Protein AF-A0A8U0PX23-F1 (afdb_monomer_lite)

Secondary structure (DSSP, 8-state):
--GGGS-PEEEEEESSS-S-----HHHHHH-EE-TTSSEE--HHHHHHHHHHS-EEEEEEEEETT--EEEEEEEEEEE--GGGTT-EEEEEEEESS-SS-SS-TEEEPP-BTTB---SSSS-GGGTT-SSEEEEEEEEE-

Organism: Salvelinus namaycush (NCBI:txid8040)

Sequence (140 aa):
MEAAGGGWSVIQRRKDGTMDFQRTWKEYKMGFGSLFGEHWLGNEFVFLLTSQRPYNLRVEVTDWDGQQAFSHYDRFYIGSEKQNYRLFLKSHSGTAGRQSSLVINGADFSTKDMDNDNCICKCALMLTGGMSEVKVHINP

Radius of gyration: 14.37 Å; chains: 1; bounding box: 34×32×36 Å

Structure (mmCIF, N/CA/C/O backbone):
data_AF-A0A8U0PX23-F1
#
_entry.id   AF-A0A8U0PX23-F1
#
loop_
_atom_site.group_PDB
_atom_site.id
_atom_site.type_symbol
_atom_site.label_atom_id
_atom_site.label_alt_id
_atom_site.label_comp_id
_atom_site.label_asym_id
_atom_site.label_entity_id
_atom_site.label_seq_id
_atom_site.pdbx_PDB_ins_code
_atom_site.Cartn_x
_atom_site.Cartn_y
_atom_site.Cartn_z
_atom_site.occupancy
_atom_site.B_iso_or_equiv
_atom_site.auth_seq_id
_atom_site.auth_comp_id
_atom_site.auth_asym_id
_atom_site.auth_atom_id
_atom_site.pdbx_PDB_model_num
ATOM 1 N N . MET A 1 1 ? -3.134 -9.204 19.433 1.00 41.44 1 MET A N 1
ATOM 2 C CA . MET A 1 1 ? -3.966 -8.235 18.690 1.00 41.44 1 MET A CA 1
ATOM 3 C C . MET A 1 1 ? -4.251 -8.872 17.356 1.00 41.44 1 MET A C 1
ATOM 5 O O . MET A 1 1 ? -3.329 -8.985 16.567 1.00 41.44 1 MET A O 1
ATOM 9 N N . GLU A 1 2 ? -5.461 -9.363 17.136 1.00 52.66 2 GLU A N 1
ATOM 10 C CA . GLU A 1 2 ? -5.792 -10.046 15.886 1.00 52.66 2 GLU A CA 1
ATOM 11 C C . GLU A 1 2 ? -6.995 -9.322 15.290 1.00 52.66 2 GLU A C 1
ATOM 13 O O . GLU A 1 2 ? -8.114 -9.447 15.787 1.00 52.66 2 GLU A O 1
ATOM 18 N N . ALA A 1 3 ? -6.757 -8.502 14.264 1.00 54.59 3 ALA A N 1
ATOM 19 C CA . ALA A 1 3 ? -7.843 -8.031 13.419 1.00 54.59 3 ALA A CA 1
ATOM 20 C C . ALA A 1 3 ? -8.513 -9.269 12.800 1.00 54.59 3 ALA A C 1
ATOM 22 O O . ALA A 1 3 ? -7.824 -10.144 12.280 1.00 54.59 3 ALA A O 1
ATOM 23 N N . ALA A 1 4 ? -9.841 -9.368 12.902 1.00 57.16 4 ALA A N 1
ATOM 24 C CA . ALA A 1 4 ? -10.659 -10.360 12.199 1.00 57.16 4 ALA A CA 1
ATOM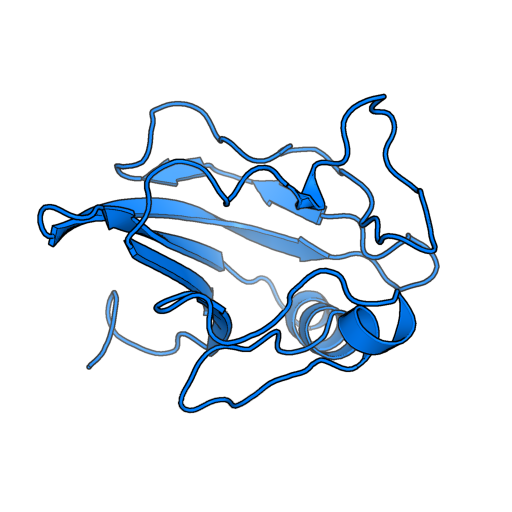 25 C C . ALA A 1 4 ? -10.151 -11.824 12.249 1.00 57.16 4 ALA A C 1
ATOM 27 O O . ALA A 1 4 ? -10.141 -12.505 11.228 1.00 57.16 4 ALA A O 1
ATOM 28 N N . GLY A 1 5 ? -9.738 -12.312 13.425 1.00 63.00 5 GLY A N 1
ATOM 29 C CA . GLY A 1 5 ? -9.425 -13.734 13.633 1.00 63.00 5 GLY A CA 1
ATOM 30 C C . GLY A 1 5 ? -8.015 -14.190 13.236 1.00 63.00 5 GLY A C 1
ATOM 31 O O . GLY A 1 5 ? -7.766 -15.392 13.267 1.00 63.00 5 GLY A O 1
ATOM 32 N N . GLY A 1 6 ? -7.109 -13.263 12.900 1.00 76.19 6 GLY A N 1
ATOM 33 C CA . GLY A 1 6 ? -5.686 -13.569 12.698 1.00 76.19 6 GLY A CA 1
ATOM 34 C C . GLY A 1 6 ? -5.258 -13.835 11.261 1.00 76.19 6 GLY A C 1
ATOM 35 O O . GLY A 1 6 ? -6.059 -13.770 10.333 1.00 76.19 6 GLY A O 1
ATOM 36 N N . GLY A 1 7 ? -3.959 -14.086 11.066 1.00 81.88 7 GLY A N 1
ATOM 37 C CA . GLY A 1 7 ? -3.373 -14.430 9.755 1.00 81.88 7 GLY A CA 1
ATOM 38 C C . GLY A 1 7 ? -3.086 -13.247 8.821 1.00 81.88 7 GLY A C 1
ATOM 39 O O . GLY A 1 7 ? -2.575 -13.429 7.717 1.00 81.88 7 GLY A O 1
ATOM 40 N N . TRP A 1 8 ? -3.360 -12.022 9.266 1.00 85.88 8 TRP A N 1
ATOM 41 C CA . TRP A 1 8 ? -3.183 -10.819 8.460 1.00 85.88 8 TRP A CA 1
ATOM 42 C C . TRP A 1 8 ? -1.731 -10.345 8.428 1.00 85.88 8 TRP A C 1
ATOM 44 O O . TRP A 1 8 ? -1.149 -9.996 9.454 1.00 85.88 8 TRP A O 1
ATOM 54 N N . SER A 1 9 ? -1.173 -10.243 7.226 1.00 89.06 9 SER A N 1
ATOM 55 C CA . SER A 1 9 ? 0.106 -9.573 6.988 1.00 89.06 9 SER A CA 1
ATOM 56 C C . SER A 1 9 ? -0.136 -8.105 6.656 1.00 89.06 9 SER A C 1
ATOM 58 O O . SER A 1 9 ? -0.892 -7.796 5.736 1.00 89.06 9 SER A O 1
ATOM 60 N N . VAL A 1 10 ? 0.493 -7.194 7.398 1.00 90.06 10 VAL A N 1
ATOM 61 C CA . VAL A 1 10 ? 0.431 -5.754 7.109 1.00 90.06 10 VAL A CA 1
ATOM 62 C C . VAL A 1 10 ? 1.391 -5.454 5.963 1.00 90.06 10 VAL A C 1
ATOM 64 O O . VAL A 1 10 ? 2.584 -5.718 6.078 1.00 90.06 10 VAL A O 1
ATOM 67 N N . ILE A 1 11 ? 0.872 -4.918 4.860 1.00 89.56 11 ILE A N 1
ATOM 68 C CA . ILE A 1 11 ? 1.689 -4.518 3.704 1.00 89.56 11 ILE A CA 1
ATOM 69 C C . ILE A 1 11 ? 2.000 -3.022 3.706 1.00 89.56 11 ILE A C 1
ATOM 71 O O . ILE A 1 11 ? 2.951 -2.584 3.061 1.00 89.56 11 ILE A O 1
ATOM 75 N N . GLN A 1 12 ? 1.196 -2.235 4.421 1.00 89.88 12 GLN A N 1
ATOM 76 C CA . GLN A 1 12 ? 1.358 -0.795 4.534 1.00 89.88 12 GLN A CA 1
ATOM 77 C C . GLN A 1 12 ? 0.804 -0.306 5.872 1.00 89.88 12 GLN A C 1
ATOM 79 O O . GLN A 1 12 ? -0.262 -0.747 6.308 1.00 89.88 12 GLN A O 1
ATOM 84 N N . ARG A 1 13 ? 1.512 0.641 6.500 1.00 88.81 13 ARG A N 1
ATOM 85 C CA . ARG A 1 13 ? 1.035 1.363 7.687 1.00 88.81 13 ARG A CA 1
ATOM 86 C C . ARG A 1 13 ? 1.418 2.848 7.658 1.00 88.81 13 ARG A C 1
ATOM 88 O O . ARG A 1 13 ? 2.581 3.166 7.424 1.00 88.81 13 ARG A O 1
ATOM 95 N N . ARG A 1 14 ? 0.445 3.740 7.896 1.00 86.69 14 ARG A N 1
ATOM 96 C CA . ARG A 1 14 ? 0.603 5.172 8.245 1.00 86.69 14 ARG A CA 1
ATOM 97 C C . ARG A 1 14 ? 0.026 5.395 9.636 1.00 86.69 14 ARG A C 1
ATOM 99 O O . ARG A 1 14 ? -1.015 4.808 9.909 1.00 86.69 14 ARG A O 1
ATOM 106 N N . LYS A 1 15 ? 0.631 6.239 10.469 1.00 81.12 15 LYS A N 1
ATOM 107 C CA . LYS A 1 15 ? 0.128 6.590 11.809 1.00 81.12 15 LYS A CA 1
ATOM 108 C C . LYS A 1 15 ? 0.493 8.006 12.265 1.00 81.12 15 LYS A C 1
ATOM 110 O O . LYS A 1 15 ? -0.285 8.640 12.962 1.00 81.12 15 LYS A O 1
ATOM 115 N N . ASP A 1 16 ? 1.701 8.469 11.978 1.00 78.38 16 ASP A N 1
ATOM 116 C CA . ASP A 1 16 ? 2.232 9.704 12.573 1.00 78.38 16 ASP A CA 1
ATOM 117 C C . ASP A 1 16 ? 2.852 10.647 11.539 1.00 78.38 16 ASP A C 1
ATOM 119 O O . ASP A 1 16 ? 3.213 11.773 11.875 1.00 78.38 16 ASP A O 1
ATOM 123 N N . GLY A 1 17 ? 2.942 10.219 10.275 1.00 75.25 17 GLY A N 1
ATOM 124 C CA . GLY A 1 17 ? 3.506 11.025 9.199 1.00 75.25 17 GLY A CA 1
ATOM 125 C C . GLY A 1 17 ? 5.006 11.266 9.351 1.00 75.25 17 GLY A C 1
ATOM 126 O O . GLY A 1 17 ? 5.545 12.143 8.679 1.00 75.25 17 GLY A O 1
ATOM 127 N N . THR A 1 18 ? 5.686 10.509 10.217 1.00 78.25 18 THR A N 1
ATOM 128 C CA . THR A 1 18 ? 7.135 10.623 10.422 1.00 78.25 18 THR A CA 1
ATOM 129 C C . THR A 1 18 ? 7.925 10.158 9.205 1.00 78.25 18 THR A C 1
ATOM 131 O O . THR A 1 18 ? 9.072 10.571 9.015 1.00 78.25 18 THR A O 1
ATOM 134 N N . MET A 1 19 ? 7.326 9.317 8.361 1.00 81.06 19 MET A N 1
ATOM 135 C CA . MET A 1 19 ? 7.967 8.790 7.172 1.00 81.06 19 MET A CA 1
ATOM 136 C C . MET A 1 19 ? 7.480 9.479 5.903 1.00 81.06 19 MET A C 1
ATOM 138 O O . MET A 1 19 ? 6.285 9.571 5.623 1.00 81.06 19 MET A O 1
ATOM 142 N N . ASP A 1 20 ? 8.437 9.890 5.075 1.00 81.69 20 ASP A N 1
ATOM 143 C CA . ASP A 1 20 ? 8.140 10.340 3.722 1.00 81.69 20 ASP A CA 1
ATOM 144 C C . ASP A 1 20 ? 7.737 9.150 2.837 1.00 81.69 20 ASP A C 1
ATOM 146 O O . ASP A 1 20 ? 8.482 8.172 2.724 1.00 81.69 20 ASP A O 1
ATOM 150 N N . PHE A 1 21 ? 6.570 9.254 2.201 1.00 82.69 21 PHE A N 1
ATOM 151 C CA . PHE A 1 21 ? 6.055 8.299 1.215 1.00 82.69 21 PHE A CA 1
ATOM 152 C C . PHE A 1 21 ? 6.223 8.807 -0.230 1.00 82.69 21 PHE A C 1
ATOM 154 O O . PHE A 1 21 ? 5.857 8.107 -1.167 1.00 82.69 21 PHE A O 1
ATOM 161 N N . GLN A 1 22 ? 6.828 9.977 -0.466 1.00 82.62 22 GLN A N 1
ATOM 162 C CA . GLN A 1 22 ? 7.209 10.440 -1.807 1.00 82.62 22 GLN A CA 1
ATOM 163 C C . GLN A 1 22 ? 8.469 9.715 -2.302 1.00 82.62 22 GLN A C 1
ATOM 165 O O . GLN A 1 22 ? 9.534 10.299 -2.524 1.00 82.62 22 GLN A O 1
ATOM 170 N N . ARG A 1 23 ? 8.345 8.400 -2.477 1.00 85.12 23 ARG A N 1
ATOM 171 C CA . ARG A 1 23 ? 9.440 7.481 -2.792 1.00 85.12 23 ARG A CA 1
ATOM 172 C C . ARG A 1 23 ? 9.508 7.133 -4.274 1.00 85.12 23 ARG A C 1
ATOM 174 O O . ARG A 1 23 ? 8.568 7.357 -5.035 1.00 85.12 23 ARG A O 1
ATOM 181 N N . THR A 1 24 ? 10.677 6.654 -4.677 1.00 88.56 24 THR A N 1
ATOM 182 C CA . THR A 1 24 ? 10.973 6.214 -6.046 1.00 88.56 24 THR A CA 1
ATOM 183 C C . THR A 1 24 ? 10.329 4.866 -6.364 1.00 88.56 24 THR A C 1
ATOM 185 O O . THR A 1 24 ? 9.976 4.107 -5.457 1.00 88.56 24 THR A O 1
ATOM 188 N N . TRP A 1 25 ? 10.244 4.520 -7.651 1.00 87.50 25 TRP A N 1
ATOM 189 C CA . TRP A 1 25 ? 9.785 3.206 -8.111 1.00 87.50 25 TRP A CA 1
ATOM 190 C C . TRP A 1 25 ? 10.555 2.070 -7.437 1.00 87.50 25 TRP A C 1
ATOM 192 O O . TRP A 1 25 ? 9.975 1.110 -6.931 1.00 87.50 25 TRP A O 1
ATOM 202 N N . LYS A 1 26 ? 11.885 2.207 -7.375 1.00 93.62 26 LYS A N 1
ATOM 203 C CA . LYS A 1 26 ? 12.776 1.207 -6.779 1.00 93.62 26 LYS A CA 1
ATOM 204 C C . LYS A 1 26 ? 12.517 1.019 -5.283 1.00 93.62 26 LYS A C 1
ATOM 206 O O . LYS A 1 26 ? 12.537 -0.114 -4.807 1.00 93.62 26 LYS A O 1
ATOM 211 N N . GLU A 1 27 ? 12.268 2.101 -4.550 1.00 90.94 27 GLU A N 1
ATOM 212 C CA . GLU A 1 27 ? 11.922 2.036 -3.125 1.00 90.94 27 GLU A CA 1
ATOM 213 C C . GLU A 1 27 ? 10.556 1.369 -2.918 1.00 90.94 27 GLU A C 1
ATOM 215 O O . GLU A 1 27 ? 10.437 0.477 -2.085 1.00 90.94 27 GLU A O 1
ATOM 220 N N . TYR A 1 28 ? 9.538 1.711 -3.712 1.00 88.31 28 TYR A N 1
ATOM 221 C CA . TYR A 1 28 ? 8.229 1.052 -3.633 1.00 88.31 28 TYR A CA 1
ATOM 222 C C . TYR A 1 28 ? 8.264 -0.423 -4.042 1.00 88.31 28 TYR A C 1
ATOM 224 O O . TYR A 1 28 ? 7.544 -1.241 -3.470 1.00 88.31 28 TYR A O 1
ATOM 232 N N . LYS A 1 29 ? 9.131 -0.787 -4.989 1.00 90.94 29 LYS A N 1
ATOM 233 C CA . LYS A 1 29 ? 9.391 -2.177 -5.369 1.00 90.94 29 LYS A CA 1
ATOM 234 C C . LYS A 1 29 ? 9.965 -2.991 -4.212 1.00 90.94 29 LYS A C 1
ATOM 236 O O . LYS A 1 29 ? 9.448 -4.068 -3.921 1.00 90.94 29 LYS A O 1
ATOM 241 N N . MET A 1 30 ? 11.026 -2.484 -3.584 1.00 94.44 30 MET A N 1
ATOM 242 C CA . MET A 1 30 ? 11.777 -3.203 -2.546 1.00 94.44 30 MET A CA 1
ATOM 243 C C . MET A 1 30 ? 11.158 -3.087 -1.150 1.00 94.44 30 MET A C 1
ATOM 245 O O . MET A 1 30 ? 11.447 -3.918 -0.295 1.00 94.44 30 MET A O 1
ATOM 249 N N . GLY A 1 31 ? 10.322 -2.075 -0.928 1.00 91.94 31 GLY A N 1
ATOM 250 C CA . GLY A 1 31 ? 9.815 -1.718 0.388 1.00 91.94 31 GLY A CA 1
ATOM 251 C C . GLY A 1 31 ? 10.721 -0.727 1.117 1.00 91.94 31 GLY A C 1
ATOM 252 O O . GLY A 1 31 ? 11.903 -0.563 0.805 1.00 91.94 31 GLY A O 1
ATOM 253 N N . PHE A 1 32 ? 10.141 -0.035 2.091 1.00 92.75 32 PHE A N 1
ATOM 254 C CA . PHE A 1 32 ? 10.831 0.938 2.930 1.00 92.75 32 PHE A CA 1
ATOM 255 C C . PHE A 1 32 ? 10.139 1.082 4.285 1.00 92.75 32 PHE A C 1
ATOM 257 O O . PHE A 1 32 ? 8.957 0.778 4.445 1.00 92.75 32 PHE A O 1
ATOM 264 N N . GLY A 1 33 ? 10.887 1.593 5.257 1.00 90.44 33 GLY A N 1
ATOM 265 C CA . GLY A 1 33 ? 10.405 1.860 6.604 1.00 90.44 33 GLY A CA 1
ATOM 266 C C . GLY A 1 33 ? 10.633 0.723 7.589 1.00 90.44 33 GLY A C 1
ATOM 267 O O . GLY A 1 33 ? 11.544 -0.084 7.419 1.00 90.44 33 GLY A O 1
ATOM 268 N N . SER A 1 34 ? 9.839 0.701 8.659 1.00 88.56 34 SER A N 1
ATOM 269 C CA . SER A 1 34 ? 9.978 -0.264 9.753 1.00 88.56 34 SER A CA 1
ATOM 270 C C . SER A 1 34 ? 8.683 -1.030 9.980 1.00 88.56 34 SER A C 1
ATOM 272 O O . SER A 1 34 ? 7.626 -0.428 10.155 1.00 88.56 34 SER A O 1
ATOM 274 N N . LEU A 1 35 ? 8.772 -2.360 10.074 1.00 83.56 35 LEU A N 1
ATOM 275 C CA . LEU A 1 35 ? 7.625 -3.231 10.368 1.00 83.56 35 LEU A CA 1
ATOM 276 C C . LEU A 1 35 ? 6.941 -2.886 11.703 1.00 83.56 35 LEU A C 1
ATOM 278 O O . LEU A 1 35 ? 5.750 -3.139 11.877 1.00 83.56 35 LEU A O 1
ATOM 282 N N . PHE A 1 36 ? 7.675 -2.271 12.636 1.00 84.00 36 PHE A N 1
ATOM 283 C CA . PHE A 1 36 ? 7.144 -1.822 13.926 1.00 84.00 36 PHE A CA 1
ATOM 284 C C . PHE A 1 36 ? 6.495 -0.427 13.873 1.00 84.00 36 PHE A C 1
ATOM 286 O O . PHE A 1 36 ? 5.824 -0.033 14.827 1.00 84.00 36 PHE A O 1
ATOM 293 N N . GLY A 1 37 ? 6.657 0.306 12.769 1.00 87.00 37 GLY A N 1
ATOM 294 C CA . GLY A 1 37 ? 6.160 1.669 12.574 1.00 87.00 37 GLY A CA 1
ATOM 295 C C . GLY A 1 37 ? 5.506 1.861 11.206 1.00 87.00 37 GLY A C 1
ATOM 296 O O . GLY A 1 37 ? 4.818 0.967 10.701 1.00 87.00 37 GLY A O 1
ATOM 297 N N . GLU A 1 38 ? 5.702 3.042 10.617 1.00 88.31 38 GLU A N 1
ATOM 298 C CA . GLU A 1 38 ? 5.288 3.311 9.241 1.00 88.31 38 GLU A CA 1
ATOM 299 C C . GLU A 1 38 ? 6.185 2.555 8.255 1.00 88.31 38 GLU A C 1
ATOM 301 O O . GLU A 1 38 ? 7.413 2.539 8.388 1.00 88.31 38 GLU A O 1
ATOM 306 N N . HIS A 1 39 ? 5.562 1.897 7.280 1.00 90.62 39 HIS A N 1
ATOM 307 C CA . HIS A 1 39 ? 6.282 1.161 6.248 1.00 90.62 39 HIS A CA 1
ATOM 308 C C . HIS A 1 39 ? 5.426 0.895 5.014 1.00 90.62 39 HIS A C 1
ATOM 310 O O . HIS A 1 39 ? 4.192 0.992 5.034 1.00 90.62 39 HIS A O 1
ATOM 316 N N . TRP A 1 40 ? 6.129 0.497 3.960 1.00 90.50 40 TRP A N 1
ATOM 317 C CA . TRP A 1 40 ? 5.619 -0.180 2.780 1.00 90.50 40 TRP A CA 1
ATOM 318 C C . TRP A 1 40 ? 6.415 -1.472 2.594 1.00 90.50 40 TRP A C 1
ATOM 320 O O . TRP A 1 40 ? 7.641 -1.432 2.527 1.00 90.50 40 TRP A O 1
ATOM 330 N N . LEU A 1 41 ? 5.739 -2.617 2.517 1.00 91.56 41 LEU A N 1
ATOM 331 C CA . LEU A 1 41 ? 6.392 -3.930 2.495 1.00 91.56 41 LEU A CA 1
ATOM 332 C C . LEU A 1 41 ? 7.179 -4.195 1.202 1.00 91.56 41 LEU A C 1
ATOM 334 O O . LEU A 1 41 ? 8.169 -4.918 1.231 1.00 91.56 41 LEU A O 1
ATOM 338 N N . GLY A 1 42 ? 6.756 -3.593 0.089 1.00 91.81 42 GLY A N 1
ATOM 339 C CA . GLY A 1 42 ? 7.393 -3.742 -1.219 1.00 91.81 42 GLY A CA 1
ATOM 340 C C . GLY A 1 42 ? 6.503 -4.453 -2.234 1.00 91.81 42 GLY A C 1
ATOM 341 O O . GLY A 1 42 ? 5.957 -5.524 -1.962 1.00 91.81 42 GLY A O 1
ATOM 342 N N . ASN A 1 43 ? 6.368 -3.866 -3.423 1.00 91.38 43 ASN A N 1
ATOM 343 C CA . ASN A 1 43 ? 5.495 -4.391 -4.474 1.00 91.38 43 ASN A CA 1
ATOM 344 C C . ASN A 1 43 ? 5.946 -5.769 -4.963 1.00 91.38 43 ASN A C 1
ATOM 346 O O . ASN A 1 43 ? 5.105 -6.632 -5.180 1.00 91.38 43 ASN A O 1
ATOM 350 N N . GLU A 1 44 ? 7.253 -6.017 -5.080 1.00 94.44 44 GLU A N 1
ATOM 351 C CA . GLU A 1 44 ? 7.746 -7.322 -5.541 1.00 94.44 44 GLU A CA 1
ATOM 352 C C . GLU A 1 44 ? 7.348 -8.434 -4.562 1.00 94.44 44 GLU A C 1
ATOM 354 O O . GLU A 1 44 ? 6.876 -9.496 -4.959 1.00 94.44 44 GLU A O 1
ATOM 359 N N . PHE A 1 45 ? 7.457 -8.167 -3.260 1.00 93.44 45 PHE A N 1
ATOM 360 C CA . PHE A 1 45 ? 7.085 -9.136 -2.235 1.00 93.44 45 PHE A CA 1
ATOM 361 C C . PHE A 1 45 ? 5.575 -9.406 -2.228 1.00 93.44 45 PHE A C 1
ATOM 363 O O . PHE A 1 45 ? 5.145 -10.560 -2.193 1.00 93.44 45 PHE A O 1
ATOM 370 N N . VAL A 1 46 ? 4.755 -8.355 -2.327 1.00 92.44 46 VAL A N 1
ATOM 371 C CA . VAL A 1 46 ? 3.291 -8.488 -2.401 1.00 92.44 46 VAL A CA 1
ATOM 372 C C . VAL A 1 46 ? 2.864 -9.229 -3.674 1.00 92.44 46 VAL A C 1
ATOM 374 O O . VAL A 1 46 ? 1.971 -10.077 -3.618 1.00 92.44 46 VAL A O 1
ATOM 377 N N . PHE A 1 47 ? 3.522 -8.976 -4.806 1.00 93.56 47 PHE A N 1
ATOM 378 C CA . PHE A 1 47 ? 3.290 -9.689 -6.062 1.00 93.56 47 PHE A CA 1
ATOM 379 C C . PHE A 1 47 ? 3.570 -11.183 -5.898 1.00 93.56 47 PHE A C 1
ATOM 381 O O . PHE A 1 47 ? 2.713 -12.010 -6.215 1.00 93.56 47 PHE A O 1
ATOM 388 N N . LEU A 1 48 ? 4.733 -11.536 -5.343 1.00 94.38 48 LEU A N 1
ATOM 389 C CA . LEU A 1 48 ? 5.116 -12.929 -5.125 1.00 94.38 48 LEU A CA 1
ATOM 390 C C . LEU A 1 48 ? 4.137 -13.660 -4.202 1.00 94.38 48 LEU A C 1
ATOM 392 O O . LEU A 1 48 ? 3.819 -14.816 -4.467 1.00 94.38 48 LEU A O 1
ATOM 396 N N . LEU A 1 49 ? 3.636 -13.009 -3.148 1.00 92.19 49 LEU A N 1
ATOM 397 C CA . LEU A 1 49 ? 2.632 -13.601 -2.258 1.00 92.19 49 LEU A CA 1
ATOM 398 C C . LEU A 1 49 ? 1.295 -13.815 -2.973 1.00 92.19 49 LEU A C 1
ATOM 400 O O . LEU A 1 49 ? 0.776 -14.930 -3.008 1.00 92.19 49 L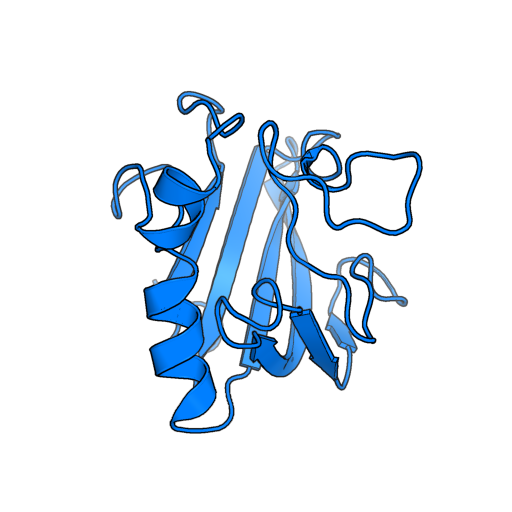EU A O 1
ATOM 404 N N . THR A 1 50 ? 0.758 -12.756 -3.577 1.00 91.50 50 THR A N 1
ATOM 405 C CA . THR A 1 50 ? -0.578 -12.768 -4.196 1.00 91.50 50 THR A CA 1
ATOM 406 C C . THR A 1 50 ? -0.653 -13.572 -5.495 1.00 91.50 50 THR A C 1
ATOM 408 O O . THR A 1 50 ? -1.744 -13.923 -5.940 1.00 91.50 50 THR A O 1
ATOM 411 N N . SER A 1 51 ? 0.494 -13.921 -6.082 1.00 91.94 51 SER A N 1
ATOM 412 C CA . SER A 1 51 ? 0.577 -14.813 -7.244 1.00 91.94 51 SER A CA 1
ATOM 413 C C . SER A 1 51 ? 0.512 -16.298 -6.883 1.00 91.94 51 SER A C 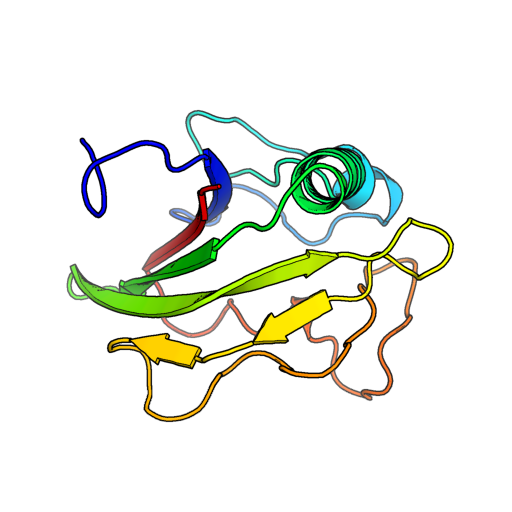1
ATOM 415 O O . SER A 1 51 ? 0.178 -17.117 -7.735 1.00 91.94 51 SER A O 1
ATOM 417 N N . GLN A 1 52 ? 0.840 -16.671 -5.643 1.00 91.06 52 GLN A N 1
ATOM 418 C CA . GLN A 1 52 ? 0.885 -18.080 -5.229 1.00 91.06 52 GLN A CA 1
ATOM 419 C C . GLN A 1 52 ? -0.500 -18.654 -4.932 1.00 91.06 52 GLN A C 1
ATOM 421 O O . GLN A 1 52 ? -0.742 -19.843 -5.135 1.00 91.06 52 GLN A O 1
ATOM 426 N N . ARG A 1 53 ? -1.407 -17.823 -4.420 1.00 91.19 53 ARG A N 1
ATOM 427 C CA . ARG A 1 53 ? -2.773 -18.197 -4.043 1.0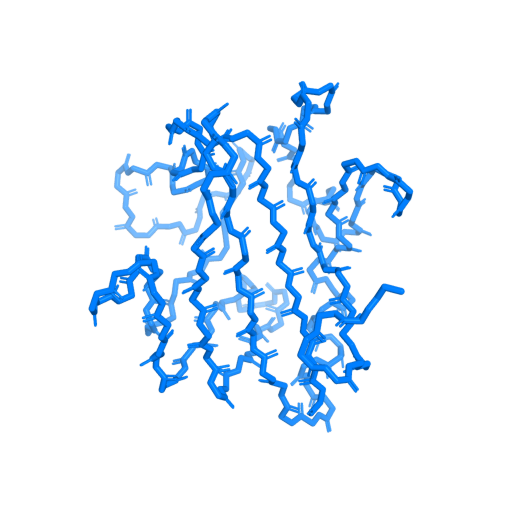0 91.19 53 ARG A CA 1
ATOM 428 C C . ARG A 1 53 ? -3.650 -16.947 -3.966 1.00 91.19 53 ARG A C 1
ATOM 430 O O . ARG A 1 53 ? -3.107 -15.846 -3.936 1.00 91.19 53 ARG A O 1
ATOM 437 N N . PRO A 1 54 ? -4.984 -17.087 -3.941 1.00 92.19 54 PRO A N 1
ATOM 438 C CA . PRO A 1 54 ? -5.870 -15.960 -3.683 1.00 92.19 54 PRO A CA 1
ATOM 439 C C . PRO A 1 54 ? -5.555 -15.318 -2.328 1.00 92.19 54 PRO A C 1
ATOM 441 O O . PRO A 1 54 ? -5.233 -16.024 -1.382 1.00 92.19 54 PRO A O 1
ATOM 444 N N . TYR A 1 55 ? -5.636 -13.991 -2.260 1.00 92.19 55 TYR A N 1
ATOM 445 C CA . TYR A 1 55 ? -5.562 -13.233 -1.016 1.00 92.19 55 TYR A CA 1
ATOM 446 C C . TYR A 1 55 ? -6.750 -12.281 -0.936 1.00 92.19 55 TYR A C 1
ATOM 448 O O . TYR A 1 55 ? -7.197 -11.733 -1.947 1.00 92.19 55 TYR A O 1
ATOM 456 N N . ASN A 1 56 ? -7.204 -12.044 0.283 1.00 92.19 56 ASN A N 1
ATOM 457 C CA . ASN A 1 56 ? -8.135 -10.994 0.648 1.00 92.19 56 ASN A CA 1
ATOM 458 C C . ASN A 1 56 ? -7.358 -9.728 1.018 1.00 92.19 56 ASN A C 1
ATOM 460 O O . ASN A 1 56 ? -6.263 -9.817 1.574 1.00 92.19 56 ASN A O 1
ATOM 464 N N . LEU A 1 57 ? -7.938 -8.556 0.766 1.00 90.25 57 LEU A N 1
ATOM 465 C CA . LEU A 1 57 ? -7.393 -7.264 1.193 1.00 90.25 57 LEU A CA 1
ATOM 466 C C . LEU A 1 57 ? -8.328 -6.627 2.215 1.00 90.25 57 LEU A C 1
ATOM 468 O O . LEU A 1 57 ? -9.543 -6.601 2.025 1.00 90.25 57 LEU A O 1
ATOM 472 N N . ARG A 1 58 ? -7.767 -6.060 3.277 1.00 89.38 58 ARG A N 1
ATOM 473 C CA . ARG A 1 58 ? -8.498 -5.251 4.250 1.00 89.38 58 ARG A CA 1
ATOM 474 C C . ARG A 1 58 ? -7.757 -3.942 4.479 1.00 89.38 58 ARG A C 1
ATOM 476 O O . ARG A 1 58 ? -6.590 -3.947 4.853 1.00 89.38 58 ARG A O 1
ATOM 483 N N . VAL A 1 59 ? -8.437 -2.831 4.236 1.00 87.00 59 VAL A N 1
ATOM 484 C CA . VAL A 1 59 ? -7.940 -1.478 4.487 1.00 87.00 59 VAL A CA 1
ATOM 485 C C . VAL A 1 59 ? -8.661 -0.959 5.716 1.00 87.00 59 VAL A C 1
ATOM 487 O O . VAL A 1 59 ? -9.883 -0.849 5.694 1.00 87.00 59 VAL A O 1
ATOM 490 N N . GLU A 1 60 ? -7.923 -0.668 6.776 1.00 87.00 60 GLU A N 1
ATOM 491 C CA . GLU A 1 60 ? -8.440 -0.068 8.001 1.00 87.00 60 GLU A CA 1
ATOM 492 C C . GLU A 1 60 ? -8.004 1.389 8.068 1.00 87.00 60 GLU A C 1
ATOM 494 O O . GLU A 1 60 ? -6.835 1.710 7.841 1.00 87.00 60 GLU A O 1
ATOM 499 N N . VAL A 1 61 ? -8.950 2.263 8.384 1.00 84.75 61 VAL A N 1
ATOM 500 C CA . VAL A 1 61 ? -8.722 3.695 8.542 1.00 84.75 61 VAL A CA 1
ATOM 501 C C . VAL A 1 61 ? -9.254 4.131 9.897 1.00 84.75 61 VAL A C 1
ATOM 503 O O . VAL A 1 61 ? -10.329 3.705 10.315 1.00 84.75 61 VAL A O 1
ATOM 506 N N . THR A 1 62 ? -8.484 4.962 10.587 1.00 84.31 62 THR A N 1
ATOM 507 C CA . THR A 1 62 ? -8.887 5.604 11.841 1.00 84.31 62 THR A CA 1
ATOM 508 C C . THR A 1 62 ? -8.862 7.108 11.626 1.00 84.31 62 THR A C 1
ATOM 510 O O . THR A 1 62 ? -7.894 7.621 11.062 1.00 84.31 62 THR A O 1
ATOM 513 N N . ASP A 1 63 ? -9.908 7.818 12.037 1.00 82.75 63 ASP A N 1
ATOM 514 C CA . ASP A 1 63 ? -9.923 9.284 12.028 1.00 82.75 63 ASP A CA 1
ATOM 515 C C . ASP A 1 63 ? -9.257 9.872 13.289 1.00 82.75 63 ASP A C 1
ATOM 517 O O . ASP A 1 63 ? -8.739 9.149 14.147 1.00 82.75 63 ASP A O 1
ATOM 521 N N . TRP A 1 64 ? -9.206 11.199 13.391 1.00 79.94 64 TRP A N 1
ATOM 522 C CA . TRP A 1 64 ? -8.626 11.889 14.552 1.00 79.94 64 TRP A CA 1
ATOM 523 C C . TRP A 1 64 ? -9.477 11.774 15.823 1.00 79.94 64 TRP A C 1
ATOM 525 O O . TRP A 1 64 ? -8.935 11.908 16.919 1.00 79.94 64 TRP A O 1
ATOM 535 N N . ASP A 1 65 ? -10.766 11.463 15.680 1.00 84.94 65 ASP A N 1
ATOM 536 C CA . ASP A 1 65 ? -11.701 11.229 16.784 1.00 84.94 65 ASP A CA 1
ATOM 537 C C . ASP A 1 65 ? -11.663 9.765 17.276 1.00 84.94 65 ASP A C 1
ATOM 539 O O . ASP A 1 65 ? -12.360 9.393 18.222 1.00 84.94 65 ASP A O 1
ATOM 543 N N . GLY A 1 66 ? -10.827 8.922 16.658 1.00 82.25 66 GLY A N 1
ATOM 544 C CA . GLY A 1 66 ? -10.656 7.511 16.995 1.00 82.25 66 GLY A CA 1
ATOM 545 C C . GLY A 1 66 ? -11.714 6.584 16.392 1.00 82.25 66 GLY A C 1
ATOM 546 O O . GLY A 1 66 ? -11.731 5.395 16.722 1.00 82.25 66 GLY A O 1
ATOM 547 N N . GLN A 1 67 ? -12.584 7.078 15.508 1.00 84.44 67 GLN A N 1
ATOM 548 C CA . GLN A 1 67 ? -13.550 6.242 14.804 1.00 84.44 67 GLN A CA 1
ATOM 549 C C . GLN A 1 67 ? -12.839 5.411 13.741 1.00 84.44 67 GLN A C 1
ATOM 551 O O . GLN A 1 67 ? -12.024 5.910 12.964 1.00 84.44 67 GLN A O 1
ATOM 556 N N . GLN A 1 68 ? -13.169 4.121 13.708 1.00 85.81 68 GLN A N 1
ATOM 557 C CA . GLN A 1 68 ? -12.575 3.165 12.784 1.00 85.81 68 GLN A CA 1
ATOM 558 C C . GLN A 1 68 ? -13.567 2.779 11.696 1.00 85.81 68 GLN A C 1
ATOM 560 O O . GLN A 1 68 ? -14.712 2.412 11.970 1.00 85.81 68 GLN A O 1
ATOM 565 N N . ALA A 1 69 ? -13.091 2.781 10.460 1.00 86.06 69 ALA A N 1
ATOM 566 C CA . ALA A 1 69 ? -13.804 2.227 9.326 1.00 86.06 69 ALA A CA 1
ATOM 567 C C . ALA A 1 69 ? -12.893 1.272 8.554 1.00 86.06 69 ALA A C 1
ATOM 569 O O . ALA A 1 69 ? -11.666 1.350 8.635 1.00 86.06 69 ALA A O 1
ATOM 570 N N . PHE A 1 70 ? -13.488 0.347 7.804 1.00 85.69 70 PHE A N 1
ATOM 571 C CA . PHE A 1 70 ? -12.712 -0.556 6.963 1.00 85.69 70 PHE A CA 1
ATOM 572 C C . PHE A 1 70 ? -13.364 -0.802 5.607 1.00 85.69 70 PHE A C 1
ATOM 574 O O . PHE A 1 70 ? -14.588 -0.776 5.482 1.00 85.69 70 PHE A O 1
ATOM 581 N N . SER A 1 71 ? -12.534 -1.106 4.616 1.00 85.81 71 SER A N 1
ATOM 582 C CA . SER A 1 71 ? -12.930 -1.710 3.344 1.00 85.81 71 SER A CA 1
ATOM 583 C C . SER A 1 71 ? -12.300 -3.090 3.239 1.00 85.81 71 SER A C 1
ATOM 585 O O . SER A 1 71 ? -11.141 -3.285 3.601 1.00 85.81 71 SER A O 1
ATOM 587 N N . HIS A 1 72 ? -13.054 -4.048 2.728 1.00 89.06 72 HIS A N 1
ATOM 588 C CA . HIS A 1 72 ? -12.642 -5.425 2.531 1.00 89.06 72 HIS A CA 1
ATOM 589 C C . HIS A 1 72 ? -12.887 -5.845 1.082 1.00 89.06 72 HIS A C 1
ATOM 591 O O . HIS A 1 72 ? -13.868 -5.430 0.466 1.00 89.06 72 HIS A O 1
ATOM 597 N N . TYR A 1 73 ? -11.980 -6.654 0.548 1.00 88.06 73 TYR A N 1
ATOM 598 C CA . TYR A 1 73 ? -12.055 -7.206 -0.796 1.00 88.06 73 TYR A CA 1
ATOM 599 C C . TYR A 1 73 ? -11.720 -8.693 -0.735 1.00 88.06 73 TYR A C 1
ATOM 601 O O . TYR A 1 73 ? -10.617 -9.051 -0.313 1.00 88.06 73 TYR A O 1
ATOM 609 N N . ASP A 1 74 ? -12.634 -9.535 -1.217 1.00 91.19 74 ASP A N 1
ATOM 610 C CA . ASP A 1 74 ? -12.477 -11.001 -1.200 1.00 91.19 74 ASP A CA 1
ATOM 611 C C . ASP A 1 74 ? -11.419 -11.503 -2.197 1.00 91.19 74 ASP A C 1
ATOM 613 O O . ASP A 1 74 ? -11.065 -12.680 -2.241 1.00 91.19 74 ASP A O 1
ATOM 617 N N . ARG A 1 75 ? -10.966 -10.639 -3.111 1.00 90.56 75 ARG A N 1
ATOM 618 C CA . ARG A 1 75 ? -9.874 -10.981 -4.018 1.00 90.56 75 ARG A CA 1
ATOM 619 C C . ARG A 1 75 ? -9.001 -9.778 -4.284 1.00 90.56 75 ARG A C 1
ATOM 621 O O . ARG A 1 75 ? -9.482 -8.747 -4.750 1.00 90.56 75 ARG A O 1
ATOM 628 N N . PHE A 1 76 ? -7.716 -9.974 -4.049 1.00 89.56 76 PHE A N 1
ATOM 629 C CA . PHE A 1 76 ? -6.657 -9.012 -4.259 1.00 89.56 76 PHE A CA 1
ATOM 630 C C . PHE A 1 76 ? -5.433 -9.702 -4.844 1.00 89.56 76 PHE A C 1
ATOM 632 O O . PHE A 1 76 ? -5.000 -10.752 -4.368 1.00 89.56 76 PHE A O 1
ATOM 639 N N . TYR A 1 77 ? -4.881 -9.090 -5.881 1.00 90.81 77 TYR A N 1
ATOM 640 C CA . TYR A 1 77 ? -3.546 -9.387 -6.371 1.00 90.81 77 TYR A CA 1
ATOM 641 C C . TYR A 1 77 ? -3.018 -8.188 -7.147 1.00 90.81 77 TYR A C 1
ATOM 643 O O . TYR A 1 77 ? -3.784 -7.329 -7.598 1.00 90.81 77 TYR A O 1
ATOM 651 N N . ILE A 1 78 ? -1.703 -8.148 -7.308 1.00 90.38 78 ILE A N 1
ATOM 652 C CA . ILE A 1 78 ? -1.046 -7.193 -8.193 1.00 90.38 78 ILE A CA 1
ATOM 653 C C . ILE A 1 78 ? -0.359 -7.927 -9.339 1.00 90.38 78 ILE A C 1
ATOM 655 O O . ILE A 1 78 ? -0.016 -9.102 -9.217 1.00 90.38 78 ILE A O 1
ATOM 659 N N . GLY A 1 79 ? -0.203 -7.249 -10.473 1.00 90.81 79 GLY A N 1
ATOM 660 C CA . GLY A 1 79 ? 0.578 -7.750 -11.599 1.00 90.81 79 GLY A CA 1
ATOM 661 C C . GLY A 1 79 ? 2.078 -7.793 -11.301 1.00 90.81 79 GLY A C 1
ATOM 662 O O . GLY A 1 79 ? 2.552 -7.286 -10.286 1.00 90.81 79 GLY A O 1
ATOM 663 N N . SER A 1 80 ? 2.839 -8.372 -12.228 1.00 93.94 80 SER A N 1
ATOM 664 C CA . SER A 1 80 ? 4.308 -8.302 -12.179 1.00 93.94 80 SER A CA 1
ATOM 665 C C . SER A 1 80 ? 4.817 -6.874 -12.413 1.00 93.94 80 SER A C 1
ATOM 667 O O . SER A 1 80 ? 4.079 -6.014 -12.897 1.00 93.94 80 SER A O 1
ATOM 669 N N . GLU A 1 81 ? 6.110 -6.632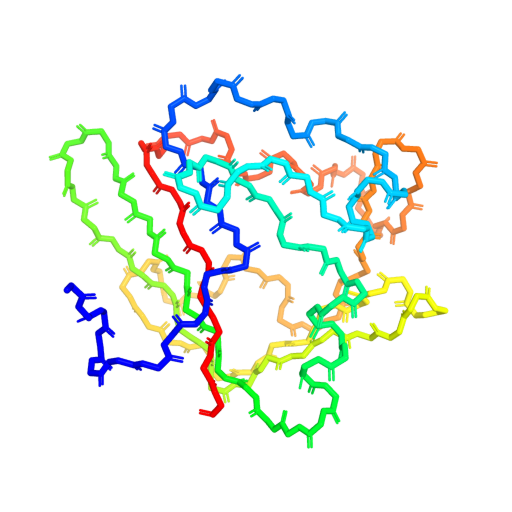 -12.187 1.00 92.44 81 GLU A N 1
ATOM 670 C CA . GLU A 1 81 ? 6.751 -5.359 -12.549 1.00 92.44 81 GLU A CA 1
ATOM 671 C C . GLU A 1 81 ? 6.542 -4.987 -14.028 1.00 92.44 81 GLU A C 1
ATOM 673 O O . GLU A 1 81 ? 6.309 -3.827 -14.341 1.00 92.44 81 GLU A O 1
ATOM 678 N N . LYS A 1 82 ? 6.543 -5.971 -14.942 1.00 93.00 82 LYS A N 1
ATOM 679 C CA . LYS A 1 82 ? 6.279 -5.752 -16.381 1.00 93.00 82 LYS A CA 1
ATOM 680 C C . LYS A 1 82 ? 4.852 -5.283 -16.675 1.00 93.00 82 LYS A C 1
ATOM 682 O O . LYS A 1 82 ? 4.574 -4.809 -17.768 1.00 93.00 82 LYS A O 1
ATOM 687 N N . GLN A 1 83 ? 3.949 -5.492 -15.724 1.00 89.50 83 GLN A N 1
ATOM 688 C CA . GLN A 1 83 ? 2.569 -5.022 -15.740 1.00 89.50 83 GLN A CA 1
ATOM 689 C C . GLN A 1 83 ? 2.392 -3.857 -14.759 1.00 89.50 83 GLN A C 1
ATOM 691 O O . GLN A 1 83 ? 1.295 -3.662 -14.250 1.00 89.50 83 GLN A O 1
ATOM 696 N N . ASN A 1 84 ? 3.474 -3.148 -14.422 1.00 88.56 84 ASN A N 1
ATOM 697 C CA . ASN A 1 84 ? 3.474 -1.986 -13.539 1.00 88.56 84 ASN A CA 1
ATOM 698 C C . ASN A 1 84 ? 2.798 -2.236 -12.181 1.00 88.56 84 ASN A C 1
ATOM 700 O O . ASN A 1 84 ? 2.154 -1.344 -11.637 1.00 88.56 84 ASN A O 1
ATOM 704 N N . TYR A 1 85 ? 2.890 -3.460 -11.645 1.00 87.44 85 TYR A N 1
ATOM 705 C CA . TYR A 1 85 ? 2.198 -3.867 -10.414 1.00 87.44 85 TYR A CA 1
ATOM 706 C C . TYR A 1 85 ? 0.699 -3.535 -10.400 1.00 87.44 85 TYR A C 1
ATOM 708 O O . TYR A 1 85 ? 0.137 -3.180 -9.363 1.00 87.44 85 TYR A O 1
ATOM 716 N N . ARG A 1 86 ? 0.047 -3.657 -11.560 1.00 87.06 86 ARG A N 1
ATOM 717 C CA . ARG A 1 86 ? -1.366 -3.333 -11.752 1.00 87.06 86 ARG A CA 1
ATOM 718 C C . ARG A 1 86 ? -2.263 -3.979 -10.702 1.00 87.06 86 ARG A C 1
ATOM 720 O O . ARG A 1 86 ? -2.213 -5.193 -10.509 1.00 87.06 86 ARG A O 1
ATOM 727 N N . LEU A 1 87 ? -3.095 -3.167 -10.059 1.00 84.44 87 LEU A N 1
ATOM 728 C CA . LEU A 1 87 ? -3.958 -3.555 -8.949 1.00 84.44 87 LEU A CA 1
ATOM 729 C C . LEU A 1 87 ? -5.257 -4.203 -9.428 1.00 84.44 87 LEU A C 1
ATOM 731 O O . LEU A 1 87 ? -6.026 -3.590 -10.166 1.00 84.44 87 LEU A O 1
ATOM 735 N N . PHE A 1 88 ? -5.561 -5.395 -8.921 1.00 85.94 88 PHE A N 1
ATOM 736 C CA . PHE A 1 88 ? -6.834 -6.065 -9.163 1.00 85.94 88 PHE A CA 1
ATOM 737 C C . PHE A 1 88 ? -7.576 -6.307 -7.855 1.00 85.94 88 PHE A C 1
ATOM 739 O O . PHE A 1 88 ? -7.039 -6.910 -6.925 1.00 85.94 88 PHE A O 1
ATOM 746 N N . LEU A 1 89 ? -8.835 -5.869 -7.812 1.00 84.75 89 LEU A N 1
ATOM 747 C CA . LEU A 1 89 ? -9.720 -6.026 -6.664 1.00 84.75 89 LEU A CA 1
ATOM 748 C C . LEU A 1 89 ? -11.047 -6.644 -7.100 1.00 84.75 89 LEU A C 1
ATOM 750 O O . LEU A 1 89 ? -11.517 -6.428 -8.216 1.00 84.75 89 LEU A O 1
ATOM 754 N N . LYS A 1 90 ? -11.686 -7.411 -6.218 1.00 86.75 90 LYS A N 1
ATOM 755 C CA . LYS A 1 90 ? -13.046 -7.918 -6.440 1.00 86.75 90 LYS A CA 1
ATOM 756 C C . LYS A 1 90 ? -13.824 -7.977 -5.131 1.00 86.75 90 LYS A C 1
ATOM 758 O O . LYS A 1 90 ? -13.227 -8.126 -4.071 1.00 86.75 90 LYS A O 1
ATOM 763 N N . SER A 1 91 ? -15.150 -7.895 -5.246 1.00 86.25 91 SER A N 1
ATOM 764 C CA . SER A 1 91 ? -16.101 -8.086 -4.143 1.00 86.25 91 SER A CA 1
ATOM 765 C C . SER A 1 91 ? -15.843 -7.144 -2.961 1.00 86.25 91 SER A C 1
ATOM 767 O O . SER A 1 91 ? -15.437 -7.564 -1.885 1.00 86.25 91 SER A O 1
ATOM 769 N N . HIS A 1 92 ? -16.057 -5.845 -3.181 1.00 84.75 92 HIS A N 1
ATOM 770 C CA . HIS A 1 92 ? -15.927 -4.839 -2.128 1.00 84.75 92 HIS A CA 1
ATOM 771 C C . HIS A 1 92 ? -17.040 -4.968 -1.077 1.00 84.75 92 HIS A C 1
ATOM 773 O O . HIS A 1 92 ? -18.224 -5.016 -1.417 1.00 84.75 92 HIS A O 1
ATOM 779 N N . SER A 1 93 ? -16.658 -4.929 0.194 1.00 87.31 93 SER A N 1
ATOM 780 C CA . SER A 1 93 ? -17.537 -4.800 1.358 1.00 87.31 93 SER A CA 1
ATOM 781 C C . SER A 1 93 ? -16.879 -3.910 2.422 1.00 87.31 93 SER A C 1
ATOM 783 O O . SER A 1 93 ? -15.714 -3.543 2.289 1.00 87.31 93 SER A O 1
ATOM 785 N N . GLY A 1 94 ? -17.601 -3.531 3.479 1.00 84.50 94 GLY A N 1
ATOM 786 C CA . GLY A 1 94 ? -17.033 -2.785 4.607 1.00 84.50 94 GLY A CA 1
ATOM 787 C C . GLY A 1 94 ? -17.866 -1.588 5.058 1.00 84.50 94 GLY A C 1
ATOM 788 O O . GLY A 1 94 ? -18.979 -1.365 4.583 1.00 84.50 94 GLY A O 1
ATOM 789 N N . THR A 1 95 ? -17.323 -0.842 6.017 1.00 83.44 95 THR A N 1
ATOM 790 C CA . THR A 1 95 ? -17.947 0.332 6.645 1.00 83.44 95 THR A CA 1
ATOM 791 C C . THR A 1 95 ? -17.387 1.662 6.139 1.00 83.44 95 THR A C 1
ATOM 793 O O . THR A 1 95 ? -18.021 2.692 6.340 1.00 83.44 95 THR A O 1
ATOM 796 N N . ALA A 1 96 ? -16.252 1.660 5.428 1.00 74.12 96 ALA A N 1
ATOM 797 C CA . ALA A 1 96 ? -15.600 2.859 4.885 1.00 74.12 96 ALA A CA 1
ATOM 798 C C . ALA A 1 96 ? -16.220 3.378 3.566 1.00 74.12 96 ALA A C 1
ATOM 800 O O . ALA A 1 96 ? -15.548 4.025 2.766 1.00 74.12 96 ALA A O 1
ATOM 801 N N . GLY A 1 97 ? -17.505 3.095 3.331 1.00 65.62 97 GLY A N 1
ATOM 802 C CA . GLY A 1 97 ? -18.252 3.510 2.141 1.00 65.62 97 GLY A CA 1
ATOM 803 C C . GLY A 1 97 ? -18.971 2.353 1.444 1.00 65.62 97 GLY A C 1
ATOM 804 O O . GLY A 1 97 ? -18.582 1.194 1.555 1.00 65.62 97 GLY A O 1
ATOM 805 N N . ARG A 1 98 ? -20.049 2.658 0.706 1.00 61.41 98 ARG A N 1
ATOM 806 C CA . ARG A 1 98 ? -20.797 1.652 -0.083 1.00 61.41 98 ARG A CA 1
ATOM 807 C C . ARG A 1 98 ? -20.114 1.310 -1.410 1.00 61.41 98 ARG A C 1
ATOM 809 O O . ARG A 1 98 ? -20.315 0.218 -1.933 1.00 61.41 98 ARG A O 1
ATOM 816 N N . GLN A 1 99 ? -19.334 2.239 -1.956 1.00 60.97 99 GLN A N 1
ATOM 817 C CA . GLN A 1 99 ? -18.540 2.054 -3.170 1.00 60.97 99 GLN A CA 1
ATOM 818 C C . GLN A 1 99 ? -17.056 2.032 -2.811 1.00 60.97 99 GLN A C 1
ATOM 820 O O . GLN A 1 99 ? -16.649 2.647 -1.829 1.00 60.97 99 GLN A O 1
ATOM 825 N N . SER A 1 100 ? -16.266 1.300 -3.594 1.00 60.25 100 SER A N 1
ATOM 826 C CA . SER A 1 100 ? -14.821 1.238 -3.398 1.00 60.25 100 SER A CA 1
ATOM 827 C C . SER A 1 100 ? -14.185 2.583 -3.737 1.00 60.25 100 SER A C 1
ATOM 829 O O . SER A 1 100 ? -14.388 3.107 -4.831 1.00 60.25 100 SER A O 1
ATOM 831 N N . SER A 1 101 ? -13.370 3.102 -2.822 1.00 63.41 101 SER A N 1
ATOM 832 C CA . SER A 1 101 ? -12.503 4.259 -3.074 1.00 63.41 101 SER A CA 1
ATOM 833 C C . SER A 1 101 ? -11.280 3.911 -3.936 1.00 63.41 101 SER A C 1
ATOM 83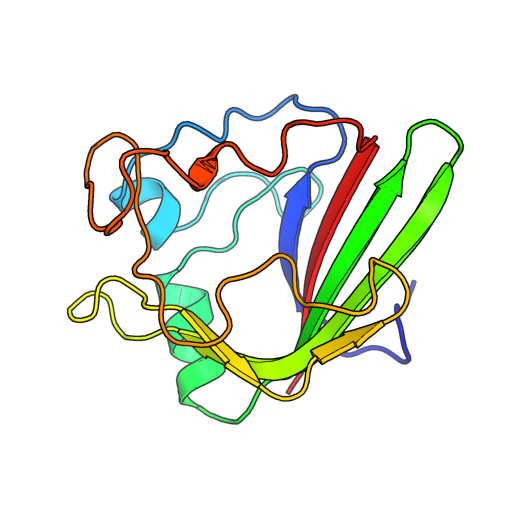5 O O . SER A 1 101 ? -10.517 4.800 -4.303 1.00 63.41 101 SER A O 1
ATOM 837 N N . LEU A 1 102 ? -11.069 2.625 -4.245 1.00 63.91 102 LEU A N 1
ATOM 838 C CA . LEU A 1 102 ? -9.987 2.134 -5.093 1.00 63.91 102 LEU A CA 1
ATOM 839 C C . LEU A 1 102 ? -10.530 1.769 -6.475 1.00 63.91 102 LEU A C 1
ATOM 841 O O . LEU A 1 102 ? -11.650 1.280 -6.626 1.00 63.91 102 LEU A O 1
ATOM 845 N N . VAL A 1 103 ? -9.709 1.968 -7.505 1.00 62.50 103 VAL A N 1
ATOM 846 C CA . VAL A 1 103 ? -10.049 1.524 -8.858 1.00 62.50 103 VAL A CA 1
ATOM 847 C C . VAL A 1 103 ? -10.078 -0.001 -8.865 1.00 62.50 103 VAL A C 1
ATOM 849 O O . VAL A 1 103 ? -9.042 -0.660 -8.823 1.00 62.50 103 VAL A O 1
ATOM 852 N N . ILE A 1 104 ? -11.287 -0.561 -8.910 1.00 63.28 104 ILE A N 1
ATOM 853 C CA . ILE A 1 104 ? -11.512 -2.007 -8.791 1.00 63.28 104 ILE A CA 1
ATOM 854 C C . ILE A 1 104 ? -10.893 -2.768 -9.984 1.00 63.28 104 ILE A C 1
ATOM 856 O O . ILE A 1 104 ? -10.438 -3.902 -9.840 1.00 63.28 104 ILE A O 1
ATOM 860 N N . ASN A 1 105 ? -10.813 -2.121 -11.153 1.00 60.53 105 ASN A N 1
ATOM 861 C CA . ASN A 1 105 ? -10.429 -2.744 -12.420 1.00 60.53 105 ASN A CA 1
ATOM 862 C C . ASN A 1 105 ? -9.101 -2.215 -12.977 1.00 60.53 105 ASN A C 1
ATOM 864 O O . ASN A 1 105 ? -9.066 -1.610 -14.050 1.00 60.53 105 ASN A O 1
ATOM 868 N N . GLY A 1 106 ? -7.994 -2.506 -12.295 1.00 65.69 106 GLY A N 1
ATOM 869 C CA . GLY A 1 106 ? -6.691 -2.468 -12.947 1.00 65.69 106 GLY A CA 1
ATOM 870 C C . GLY A 1 106 ? -6.128 -1.067 -13.130 1.00 65.69 106 GLY A C 1
ATOM 871 O O . GLY A 1 106 ? -5.913 -0.666 -14.274 1.00 65.69 106 GLY A O 1
ATOM 872 N N . ALA A 1 107 ? -5.859 -0.365 -12.031 1.00 74.38 107 ALA A N 1
ATOM 873 C CA . ALA A 1 107 ? -4.969 0.792 -12.053 1.00 74.38 107 ALA A CA 1
ATOM 874 C C . ALA A 1 107 ? -3.510 0.327 -11.964 1.00 74.38 107 ALA A C 1
ATOM 876 O O . ALA A 1 107 ? -3.179 -0.502 -11.111 1.00 74.38 107 ALA A O 1
ATOM 877 N N . ASP A 1 108 ? -2.664 0.845 -12.848 1.00 83.12 108 ASP A N 1
ATOM 878 C CA . ASP A 1 108 ? -1.219 0.645 -12.774 1.00 83.12 108 ASP A CA 1
ATOM 879 C C . ASP A 1 108 ? -0.653 1.427 -11.581 1.00 83.12 108 ASP A C 1
ATOM 881 O O . ASP A 1 108 ? -1.201 2.452 -11.166 1.00 83.12 108 ASP A O 1
ATOM 885 N N . PHE A 1 109 ? 0.423 0.911 -10.991 1.00 81.62 109 PHE A N 1
ATOM 886 C CA . PHE A 1 109 ? 1.114 1.601 -9.913 1.00 81.62 109 PHE A CA 1
ATOM 887 C C . PHE A 1 109 ? 1.947 2.747 -10.489 1.00 81.62 109 PHE A C 1
ATOM 889 O O . PHE A 1 109 ? 2.611 2.569 -11.510 1.00 81.62 109 PHE A O 1
ATOM 896 N N . SER A 1 110 ? 1.967 3.887 -9.802 1.00 78.12 110 SER A N 1
ATOM 897 C CA . SER A 1 110 ? 2.719 5.077 -10.215 1.00 78.12 110 SER A CA 1
ATOM 898 C C . SER A 1 110 ? 3.492 5.665 -9.045 1.00 78.12 110 SER A C 1
ATOM 900 O O . SER A 1 110 ? 3.027 5.666 -7.903 1.00 78.12 110 SER A O 1
ATOM 902 N N . THR A 1 111 ? 4.673 6.199 -9.334 1.00 81.62 111 THR A N 1
ATOM 903 C CA . THR A 1 111 ? 5.548 6.888 -8.380 1.00 81.62 111 THR A CA 1
ATOM 904 C C . THR A 1 111 ? 5.984 8.238 -8.933 1.00 81.62 111 THR A C 1
ATOM 906 O O . THR A 1 111 ? 5.681 8.602 -10.066 1.00 81.62 111 THR A O 1
ATOM 909 N N . LYS A 1 112 ? 6.714 9.024 -8.133 1.00 79.81 112 LYS A N 1
ATOM 910 C CA . LYS A 1 112 ? 7.168 10.364 -8.549 1.00 79.81 112 LYS A CA 1
ATOM 911 C C . LYS A 1 112 ? 8.068 10.362 -9.792 1.00 79.81 112 LYS A C 1
ATOM 913 O O . LYS A 1 112 ? 8.164 11.380 -10.467 1.00 79.81 112 LYS A O 1
ATOM 918 N N . ASP A 1 113 ? 8.752 9.251 -10.029 1.00 82.69 113 ASP A N 1
ATOM 919 C CA . ASP A 1 113 ? 9.753 9.014 -11.068 1.00 82.69 113 ASP A CA 1
ATOM 920 C C . ASP A 1 113 ? 9.279 8.031 -12.152 1.00 82.69 113 ASP A C 1
ATOM 922 O O . ASP A 1 113 ? 9.999 7.821 -13.125 1.00 82.69 113 ASP A O 1
ATOM 926 N N . MET A 1 114 ? 8.085 7.444 -12.006 1.00 80.75 114 MET A N 1
ATOM 927 C CA . MET A 1 114 ? 7.477 6.567 -13.005 1.00 80.75 114 MET A CA 1
ATOM 928 C C . MET A 1 114 ? 5.959 6.757 -13.009 1.00 80.75 114 MET A C 1
ATOM 930 O O . MET A 1 114 ? 5.253 6.259 -12.133 1.00 80.75 114 MET A O 1
ATOM 934 N N . ASP A 1 115 ? 5.478 7.513 -13.991 1.00 76.38 115 ASP A N 1
ATOM 935 C CA . ASP A 1 115 ? 4.066 7.841 -14.146 1.00 76.38 115 ASP A CA 1
ATOM 936 C C . ASP A 1 115 ? 3.385 6.840 -15.085 1.00 76.38 115 ASP A C 1
ATOM 938 O O . ASP A 1 115 ? 3.608 6.864 -16.296 1.00 76.38 115 ASP A O 1
ATOM 942 N N . ASN A 1 116 ? 2.600 5.928 -14.511 1.00 74.19 116 ASN A N 1
ATOM 943 C CA . ASN A 1 116 ? 1.835 4.917 -15.239 1.00 74.19 116 ASN A CA 1
ATOM 944 C C . ASN A 1 116 ? 0.321 5.109 -15.064 1.00 74.19 116 ASN A C 1
ATOM 946 O O . ASN A 1 116 ? -0.453 4.235 -15.465 1.00 74.19 116 ASN A O 1
ATOM 950 N N . ASP A 1 117 ? -0.128 6.197 -14.426 1.00 65.88 117 ASP A N 1
ATOM 951 C CA . ASP A 1 117 ? -1.552 6.382 -14.189 1.00 65.88 117 ASP A CA 1
ATOM 952 C C . ASP A 1 117 ? -2.200 7.035 -15.421 1.00 65.88 117 ASP A C 1
ATOM 954 O O . ASP A 1 117 ? -1.645 7.902 -16.084 1.00 65.88 117 ASP A O 1
ATOM 958 N N . ASN A 1 118 ? -3.393 6.565 -15.796 1.00 55.12 118 ASN A N 1
ATOM 959 C CA . ASN A 1 118 ? -4.201 7.210 -16.839 1.00 55.12 118 ASN A CA 1
ATOM 960 C C . ASN A 1 118 ? -4.934 8.449 -16.276 1.00 55.12 118 ASN A C 1
ATOM 962 O O . ASN A 1 118 ? -5.974 8.841 -16.811 1.00 55.12 118 ASN A O 1
ATOM 966 N N . CYS A 1 119 ? -4.457 9.032 -15.165 1.00 46.44 119 CYS A N 1
ATOM 967 C CA . CYS A 1 119 ? -5.049 10.213 -14.552 1.00 46.44 119 CYS A CA 1
ATOM 968 C C . CYS A 1 119 ? -4.127 11.426 -14.715 1.00 46.44 119 CYS A C 1
ATOM 970 O O . CYS A 1 119 ? -2.915 11.345 -14.733 1.00 46.44 119 CYS A O 1
ATOM 972 N N . ILE A 1 120 ? -4.709 12.620 -14.760 1.00 34.28 120 ILE A N 1
ATOM 973 C CA . ILE A 1 120 ? -3.958 13.873 -14.542 1.00 34.28 120 ILE A CA 1
ATOM 974 C C . ILE A 1 120 ? -3.645 14.049 -13.034 1.00 34.28 120 ILE A C 1
ATOM 976 O O . ILE A 1 120 ? -2.920 14.948 -12.610 1.00 34.28 120 ILE A O 1
ATOM 980 N N . CYS A 1 121 ? -4.219 13.179 -12.200 1.00 36.66 121 CYS A N 1
ATOM 981 C CA . CYS A 1 121 ? -4.216 13.228 -10.756 1.00 36.66 121 CYS A CA 1
ATOM 982 C C . CYS A 1 121 ? -3.331 12.115 -10.184 1.00 36.66 121 CYS A C 1
ATOM 984 O O . CYS A 1 121 ? -3.699 10.948 -10.219 1.00 36.66 121 CYS A O 1
ATOM 986 N N . LYS A 1 122 ? -2.186 12.475 -9.597 1.00 37.31 122 LYS A N 1
ATOM 987 C CA . LYS A 1 122 ? -1.293 11.521 -8.922 1.00 37.31 122 LYS A CA 1
ATOM 988 C C . LYS A 1 122 ? -2.032 10.835 -7.766 1.00 37.31 122 LYS A C 1
ATOM 990 O O . LYS A 1 122 ? -2.077 11.368 -6.654 1.00 37.31 122 LYS A O 1
ATOM 995 N N . CYS A 1 123 ? -2.604 9.651 -7.998 1.00 38.81 123 CYS A N 1
ATOM 996 C CA . CYS A 1 123 ? -3.388 8.905 -7.002 1.00 38.81 123 CYS A CA 1
ATOM 997 C C . CYS A 1 123 ? -2.567 8.508 -5.762 1.00 38.81 123 CYS A C 1
ATOM 999 O O . CYS A 1 123 ? -3.141 8.223 -4.711 1.00 38.81 123 CYS A O 1
ATOM 1001 N N . ALA A 1 124 ? -1.234 8.593 -5.840 1.00 36.66 124 ALA A N 1
ATOM 1002 C CA . ALA A 1 124 ? -0.327 8.498 -4.698 1.00 36.66 124 ALA A CA 1
ATOM 1003 C C . ALA A 1 124 ? -0.630 9.517 -3.570 1.00 36.66 124 ALA A C 1
ATOM 1005 O O . ALA A 1 124 ? -0.194 9.311 -2.438 1.00 36.66 124 ALA A O 1
ATOM 1006 N N . LEU A 1 125 ? -1.392 10.590 -3.845 1.00 33.41 125 LEU A N 1
ATOM 1007 C CA . LEU A 1 125 ? -1.795 11.604 -2.859 1.00 33.41 125 LEU A CA 1
ATOM 1008 C C . LEU A 1 125 ? -3.161 11.373 -2.178 1.00 33.41 125 LEU A C 1
ATOM 1010 O O . LEU A 1 125 ? -3.487 12.093 -1.240 1.00 33.41 125 LEU A O 1
ATOM 1014 N N . MET A 1 126 ? -3.976 10.391 -2.577 1.00 37.25 126 MET A N 1
ATOM 1015 C CA . MET A 1 126 ? -5.373 10.285 -2.096 1.00 37.25 126 MET A CA 1
ATOM 1016 C C . MET A 1 126 ? -5.553 9.694 -0.680 1.00 37.25 126 MET A C 1
ATOM 1018 O O . MET A 1 126 ? -6.672 9.391 -0.280 1.00 37.25 126 MET A O 1
ATOM 1022 N N . LEU A 1 127 ? -4.483 9.568 0.114 1.00 42.66 127 LEU A N 1
ATOM 1023 C CA . LEU A 1 127 ? -4.549 9.169 1.532 1.00 42.66 127 LEU A CA 1
ATOM 1024 C C . LEU A 1 127 ? -4.054 10.257 2.503 1.00 42.66 127 LEU A C 1
ATOM 1026 O O . LEU A 1 127 ? -3.780 9.961 3.662 1.00 42.66 127 LEU A O 1
ATOM 1030 N N . THR A 1 128 ? -3.925 11.517 2.067 1.00 36.38 128 THR A N 1
ATOM 1031 C CA . THR A 1 128 ? -3.501 12.628 2.949 1.00 36.38 128 THR A CA 1
ATOM 1032 C C . THR A 1 128 ? -4.649 13.499 3.475 1.00 36.38 128 THR A C 1
ATOM 1034 O O . THR A 1 128 ? -4.394 14.528 4.093 1.00 36.38 128 THR A O 1
ATOM 1037 N N . GLY A 1 129 ? -5.913 13.115 3.267 1.00 39.34 129 GLY A N 1
ATOM 1038 C CA . GLY A 1 129 ? -7.075 13.841 3.791 1.00 39.34 129 GLY A CA 1
ATOM 1039 C C . GLY A 1 129 ? -7.695 13.173 5.022 1.00 39.34 129 GLY A C 1
ATOM 1040 O O . GLY A 1 129 ? -8.428 12.203 4.877 1.00 39.34 129 GLY A O 1
ATOM 1041 N N . GLY A 1 130 ? -7.442 13.714 6.220 1.00 50.28 130 GLY A N 1
ATOM 1042 C CA . GLY A 1 130 ? -8.307 13.544 7.404 1.00 50.28 130 GLY A CA 1
ATOM 1043 C C . GLY A 1 130 ? -8.159 12.285 8.275 1.00 50.28 130 GLY A C 1
ATOM 1044 O O . GLY A 1 130 ? -8.915 12.155 9.232 1.00 50.28 130 GLY A O 1
ATOM 1045 N N . MET A 1 131 ? -7.216 11.380 8.003 1.00 59.81 131 MET A N 1
ATOM 1046 C CA . MET A 1 131 ? -7.062 10.122 8.760 1.00 59.81 131 MET A CA 1
ATOM 1047 C C . MET A 1 131 ? -5.845 10.162 9.697 1.00 59.81 131 MET A C 1
ATOM 1049 O O . MET A 1 131 ? -4.787 10.652 9.303 1.00 59.81 131 MET A O 1
ATOM 1053 N N . SER A 1 132 ? -5.992 9.629 10.914 1.00 71.75 132 SER A N 1
ATOM 1054 C CA . SER A 1 132 ? -4.914 9.492 11.902 1.00 71.75 132 SER A CA 1
ATOM 1055 C C . SER A 1 132 ? -4.087 8.221 11.686 1.00 71.75 132 SER A C 1
ATOM 1057 O O . SER A 1 132 ? -2.873 8.242 11.845 1.00 71.75 132 SER A O 1
ATOM 1059 N N . GLU A 1 133 ? -4.703 7.111 11.270 1.00 79.81 133 GLU A N 1
ATOM 1060 C CA . GLU A 1 133 ? -3.993 5.860 10.982 1.00 79.81 133 GLU A CA 1
ATOM 1061 C C . GLU A 1 133 ? -4.596 5.168 9.755 1.00 79.81 133 GLU A C 1
ATOM 1063 O O . GLU A 1 133 ? -5.816 5.092 9.615 1.00 79.81 133 GLU A O 1
ATOM 1068 N N . VAL A 1 134 ? -3.743 4.628 8.882 1.00 81.25 134 VAL A N 1
ATOM 1069 C CA . VAL A 1 134 ? -4.144 3.776 7.753 1.00 81.25 134 VAL A CA 1
ATOM 1070 C C . VAL A 1 134 ? -3.326 2.495 7.804 1.00 81.25 134 VAL A C 1
ATOM 1072 O O . VAL A 1 134 ? -2.095 2.548 7.865 1.00 81.25 134 VAL A O 1
ATOM 1075 N N . LYS A 1 135 ? -3.993 1.342 7.771 1.00 85.12 135 LYS A N 1
ATOM 1076 C CA . LYS A 1 135 ? -3.349 0.030 7.676 1.00 85.12 135 LYS A CA 1
ATOM 1077 C C . LYS A 1 135 ? -3.931 -0.762 6.522 1.00 85.12 135 LYS A C 1
ATOM 1079 O O . LYS A 1 135 ? -5.146 -0.843 6.363 1.00 85.12 135 LYS A O 1
ATOM 1084 N N . VAL A 1 136 ? -3.061 -1.395 5.748 1.00 84.75 136 VAL A N 1
ATOM 1085 C CA . VAL A 1 136 ? -3.461 -2.294 4.668 1.00 84.75 136 VAL A CA 1
ATOM 1086 C C . VAL A 1 136 ? -2.960 -3.690 4.983 1.00 84.75 136 VAL A C 1
ATOM 1088 O O . VAL A 1 136 ? -1.768 -3.904 5.207 1.00 84.75 136 VAL A O 1
ATOM 1091 N N . HIS A 1 137 ? -3.887 -4.637 4.993 1.00 87.25 137 HIS A N 1
ATOM 1092 C CA . HIS A 1 137 ? -3.670 -6.012 5.399 1.00 87.25 137 HIS A CA 1
ATOM 1093 C C . HIS A 1 137 ? -4.029 -6.975 4.273 1.00 87.25 137 HIS A C 1
ATOM 1095 O O . HIS A 1 137 ? -5.030 -6.772 3.586 1.00 87.25 137 HIS A O 1
ATOM 1101 N N . ILE A 1 138 ? -3.265 -8.059 4.145 1.00 84.44 138 ILE A N 1
ATOM 1102 C CA . ILE A 1 138 ? -3.575 -9.178 3.251 1.00 84.44 138 ILE A CA 1
ATOM 1103 C C . ILE A 1 138 ? -3.650 -10.497 4.023 1.00 84.44 138 ILE A C 1
ATOM 1105 O O . ILE A 1 138 ? -2.890 -10.696 4.973 1.00 84.44 138 ILE A O 1
ATOM 1109 N N . ASN A 1 139 ? -4.548 -11.393 3.621 1.00 88.69 139 ASN A N 1
ATOM 1110 C CA . ASN A 1 139 ? -4.726 -12.721 4.227 1.00 88.69 139 ASN A CA 1
ATOM 1111 C C . ASN A 1 139 ? -5.054 -13.752 3.132 1.00 88.69 139 ASN A C 1
ATOM 1113 O O . ASN A 1 139 ? -5.864 -13.400 2.273 1.00 88.69 139 ASN A O 1
ATOM 1117 N N . PRO A 1 140 ? -4.429 -14.947 3.108 1.00 82.00 140 PRO A N 1
ATOM 1118 C CA . PRO A 1 140 ? -4.771 -16.018 2.168 1.00 82.00 140 PRO A CA 1
ATOM 1119 C C . PRO A 1 140 ? -6.244 -16.451 2.177 1.00 82.00 140 PRO A C 1
ATOM 1121 O O . PRO A 1 140 ? -6.959 -16.150 3.159 1.00 82.00 140 PRO A O 1
#

Foldseek 3Di:
DADPPHQKDWQFKDAAPPDDPLDDPVCQQCKDDDPVHGIGNHLVVQQVVCVVDFKKKKKWFAFPVRDIWIKIFRGWHFDDVVLQRWTATHDIDIGPDPDDPDDNPTAHDAHPHRDRGPDPDPCSPVPPPGTNMITMIMHD

pLDDT: mean 79.02, std 15.97, range [33.41, 94.44]

InterPro domains:
  IPR002181 Fibrinogen, alpha/beta/gamma chain, C-terminal globular domain [PF00147] (1-131)
  IPR002181 Fibrinogen, alpha/beta/gamma chain, C-terminal globular domain [PS51406] (1-140)
  IPR002181 Fibrinogen, alpha/beta/gamma chain, C-terminal globular domain [SM00186] (1-138)
  IPR014716 Fibrinogen, alpha/beta/gamma chain, C-terminal globular, subdomain 1 [G3DSA:3.90.215.10] (1-131)
  IPR036056 Fibrinogen-like, C-terminal [SSF56496] (1-130)
  IPR050373 Fibrinogen C-terminal domain-containing protein [PTHR19143] (1-126)